Protein AF-A0A258LR06-F1 (afdb_monomer_lite)

Secondary structure (DSSP, 8-state):
--HHHHHHHHHHHHTT-HHHHHHHHHIIIIIHHHHHHHHHHHTT----SPPPHHHHHHHHHHHHHHHHHHIIIIIS-PPPS-TT-TTHHHHHHHHHHHHHHHHHHHHHH-S--

Structure (mmCIF, N/CA/C/O backbone):
data_AF-A0A258LR06-F1
#
_entry.id   AF-A0A258LR06-F1
#
loop_
_atom_site.group_PDB
_atom_site.id
_atom_site.type_symbol
_atom_site.label_atom_id
_atom_site.label_alt_id
_atom_site.label_comp_id
_atom_site.label_asym_id
_atom_site.label_entity_id
_atom_site.label_seq_id
_atom_site.pdbx_PDB_ins_code
_atom_site.Cartn_x
_atom_site.Cartn_y
_atom_site.Cartn_z
_atom_site.occupancy
_atom_site.B_iso_or_equiv
_atom_site.auth_seq_id
_atom_site.auth_comp_id
_atom_site.auth_asym_id
_atom_site.auth_atom_id
_atom_site.pdbx_PDB_model_num
ATOM 1 N N . LEU A 1 1 ? 7.842 -7.830 -5.110 1.00 80.81 1 LEU A N 1
ATOM 2 C CA . LEU A 1 1 ? 7.064 -7.514 -6.335 1.00 80.81 1 LEU A CA 1
ATOM 3 C C . LEU A 1 1 ? 7.890 -7.937 -7.541 1.00 80.81 1 LEU A C 1
ATOM 5 O O . LEU A 1 1 ? 9.049 -7.546 -7.600 1.00 80.81 1 LEU A O 1
ATOM 9 N N . THR A 1 2 ? 7.347 -8.732 -8.464 1.00 91.12 2 THR A N 1
ATOM 10 C CA . THR A 1 2 ? 8.075 -9.131 -9.684 1.00 91.12 2 THR A CA 1
ATOM 11 C C . THR A 1 2 ? 7.806 -8.158 -10.831 1.00 91.12 2 THR A C 1
ATOM 13 O O . THR A 1 2 ? 6.786 -7.465 -10.830 1.00 91.12 2 THR A O 1
ATOM 16 N N . TYR A 1 3 ? 8.727 -8.107 -11.796 1.00 92.69 3 TYR A N 1
ATOM 17 C CA . TYR A 1 3 ? 8.603 -7.295 -13.010 1.00 92.69 3 TYR A CA 1
ATOM 18 C C . TYR A 1 3 ? 7.284 -7.577 -13.750 1.00 92.69 3 TYR A C 1
ATOM 20 O O . TYR A 1 3 ? 6.510 -6.650 -14.000 1.00 92.69 3 TYR A O 1
ATOM 28 N N . ASP A 1 4 ? 6.993 -8.856 -14.010 1.00 96.44 4 ASP A N 1
ATOM 29 C CA . ASP A 1 4 ? 5.799 -9.271 -14.755 1.00 96.44 4 ASP A CA 1
ATOM 30 C C . ASP A 1 4 ? 4.514 -8.940 -14.006 1.00 96.44 4 ASP A C 1
ATOM 32 O O . ASP A 1 4 ? 3.584 -8.392 -14.590 1.00 96.44 4 ASP A O 1
ATOM 36 N N . PHE A 1 5 ? 4.464 -9.205 -12.697 1.00 95.56 5 PHE A N 1
ATOM 37 C CA . PHE A 1 5 ? 3.258 -8.961 -11.909 1.00 95.56 5 PHE A CA 1
ATOM 38 C C . PHE A 1 5 ? 2.844 -7.487 -11.942 1.00 95.56 5 PHE A C 1
ATOM 40 O O . PHE A 1 5 ? 1.677 -7.182 -12.176 1.00 95.56 5 PHE A O 1
ATOM 47 N N . VAL A 1 6 ? 3.797 -6.569 -11.736 1.00 95.56 6 VAL A N 1
ATOM 48 C CA . VAL A 1 6 ? 3.506 -5.127 -11.747 1.00 95.56 6 VAL A CA 1
ATOM 49 C C . VAL A 1 6 ? 3.008 -4.695 -13.126 1.00 95.56 6 VAL A C 1
ATOM 51 O O . VAL A 1 6 ? 2.027 -3.959 -13.212 1.00 95.56 6 VAL A O 1
ATOM 54 N N . ARG A 1 7 ? 3.624 -5.186 -14.208 1.00 96.38 7 ARG A N 1
ATOM 55 C CA . ARG A 1 7 ? 3.192 -4.869 -15.577 1.00 96.38 7 ARG A CA 1
ATOM 56 C C . ARG A 1 7 ? 1.816 -5.420 -15.914 1.00 96.38 7 ARG A C 1
ATOM 58 O O . ARG A 1 7 ? 1.004 -4.676 -16.450 1.00 96.38 7 ARG A O 1
ATOM 65 N N . ILE A 1 8 ? 1.549 -6.681 -15.587 1.00 96.88 8 ILE A N 1
ATOM 66 C CA . ILE A 1 8 ? 0.253 -7.320 -15.837 1.00 96.88 8 ILE A CA 1
ATOM 67 C C . ILE A 1 8 ? -0.851 -6.569 -15.092 1.00 96.88 8 ILE A C 1
ATOM 69 O O . ILE A 1 8 ? -1.881 -6.250 -15.684 1.00 96.88 8 ILE A O 1
ATOM 73 N N . LEU A 1 9 ? -0.627 -6.247 -13.814 1.00 96.69 9 LEU A N 1
ATOM 74 C CA . LEU A 1 9 ? -1.621 -5.554 -12.998 1.00 96.69 9 LEU A CA 1
ATOM 75 C C . LEU A 1 9 ? -1.944 -4.159 -13.554 1.00 96.69 9 LEU A C 1
ATOM 77 O O . LEU A 1 9 ? -3.113 -3.792 -13.629 1.00 96.69 9 LEU A O 1
ATOM 81 N N . ILE A 1 10 ? -0.926 -3.403 -13.980 1.00 96.62 10 ILE A N 1
ATOM 82 C CA . ILE A 1 10 ? -1.110 -2.067 -14.565 1.00 96.62 10 ILE A CA 1
ATOM 83 C C . ILE A 1 10 ? -1.747 -2.136 -15.949 1.00 96.62 10 ILE A C 1
ATOM 85 O O . ILE A 1 10 ? -2.690 -1.399 -16.210 1.00 96.62 10 ILE A O 1
ATOM 89 N N . PHE A 1 11 ? -1.272 -3.022 -16.826 1.00 97.00 11 PHE A N 1
ATOM 90 C CA . PHE A 1 11 ? -1.841 -3.170 -18.162 1.00 97.00 11 PHE A CA 1
ATOM 91 C C . PHE A 1 11 ? -3.317 -3.567 -18.094 1.00 97.00 11 PHE A C 1
ATOM 93 O O . PHE A 1 11 ? -4.138 -2.967 -18.782 1.00 97.00 11 PHE A O 1
ATOM 100 N N . SER A 1 12 ? -3.669 -4.512 -17.214 1.00 97.12 12 SER A N 1
ATOM 101 C CA . SER A 1 12 ? -5.068 -4.873 -16.982 1.00 97.12 12 SER A CA 1
ATOM 102 C C . SER A 1 12 ? -5.874 -3.688 -16.456 1.00 97.12 12 SER A C 1
ATOM 104 O O . SER A 1 12 ? -6.929 -3.404 -17.010 1.00 97.12 12 SER A O 1
ATOM 106 N N . GLY A 1 13 ? -5.357 -2.942 -15.474 1.00 95.88 13 GLY A N 1
ATOM 107 C CA . GLY A 1 13 ? -6.034 -1.760 -14.929 1.00 95.88 13 GLY A CA 1
ATOM 108 C C . GLY A 1 13 ? -6.178 -0.582 -15.902 1.00 95.88 13 GLY A C 1
ATOM 109 O O . GLY A 1 13 ? -6.969 0.312 -15.637 1.00 95.88 13 GLY A O 1
ATOM 110 N N . LEU A 1 14 ? -5.430 -0.566 -17.010 1.00 96.31 14 LEU A N 1
ATOM 111 C CA . LEU A 1 14 ? -5.589 0.397 -18.108 1.00 96.31 14 LEU A CA 1
ATOM 112 C C . LEU A 1 14 ? -6.439 -0.147 -19.271 1.00 96.31 14 LEU A C 1
ATOM 114 O O . LEU A 1 14 ? -6.744 0.607 -20.191 1.00 96.31 14 LEU A O 1
ATOM 118 N N . SER A 1 15 ? -6.768 -1.443 -19.254 1.00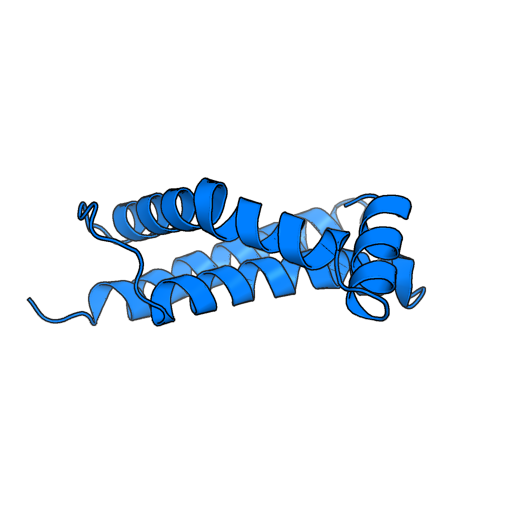 96.06 15 SER A N 1
ATOM 119 C CA . SER A 1 15 ? -7.467 -2.145 -20.336 1.00 96.06 15 SER A CA 1
ATOM 120 C C . SER A 1 15 ? -8.884 -2.549 -19.907 1.00 96.06 15 SER A C 1
ATOM 122 O O . SER A 1 15 ? -9.759 -1.698 -19.814 1.00 96.06 15 SER A O 1
ATOM 124 N N . ASP A 1 16 ? -9.130 -3.839 -19.653 1.00 93.56 16 ASP A N 1
ATOM 125 C CA . ASP A 1 16 ? -10.451 -4.394 -19.318 1.00 93.56 16 ASP A CA 1
ATOM 126 C C . ASP A 1 16 ? -10.686 -4.585 -17.812 1.00 93.56 16 ASP A C 1
ATOM 128 O O . ASP A 1 16 ? -11.749 -5.040 -17.398 1.00 93.56 16 ASP A O 1
ATOM 132 N N . HIS A 1 17 ? -9.672 -4.281 -17.002 1.00 95.38 17 HIS A N 1
ATOM 133 C CA . HIS A 1 17 ? -9.642 -4.385 -15.546 1.00 95.38 17 HIS A CA 1
ATOM 134 C C . HIS A 1 17 ? -9.833 -5.806 -14.983 1.00 95.38 17 HIS A C 1
ATOM 136 O O . HIS A 1 17 ? -9.849 -5.985 -13.765 1.00 95.38 17 HIS A O 1
ATOM 142 N N . SER A 1 18 ? -9.906 -6.840 -15.825 1.00 94.81 18 SER A N 1
ATOM 143 C CA . SER A 1 18 ? -10.274 -8.205 -15.423 1.00 94.81 18 SER A CA 1
ATOM 144 C C . SER A 1 18 ? -9.370 -8.788 -14.327 1.00 94.81 18 SER A C 1
ATOM 146 O O . SER A 1 18 ? -9.841 -9.403 -13.366 1.00 94.81 18 SER A O 1
ATOM 148 N N . ILE A 1 19 ? -8.057 -8.575 -14.439 1.00 95.12 19 ILE A N 1
ATOM 149 C CA . ILE A 1 19 ? -7.067 -9.046 -13.467 1.00 95.12 19 ILE A CA 1
ATOM 150 C C . ILE A 1 19 ? -7.000 -8.095 -12.273 1.00 95.12 19 ILE A C 1
ATOM 152 O O . ILE A 1 19 ? -6.932 -8.565 -11.134 1.00 95.12 19 ILE A O 1
ATOM 156 N N . SER A 1 20 ? -7.014 -6.778 -12.503 1.00 95.31 20 SER A N 1
ATOM 157 C CA . SER A 1 20 ? -6.929 -5.793 -11.419 1.00 95.31 20 SER A CA 1
ATOM 158 C C . SER A 1 20 ? -8.123 -5.864 -10.473 1.00 95.31 20 SER A C 1
ATOM 160 O O . SER A 1 20 ? -7.925 -5.863 -9.257 1.00 95.31 20 SER A O 1
ATOM 162 N N . ASP A 1 21 ? -9.338 -6.010 -10.997 1.00 96.75 21 ASP A N 1
ATOM 163 C CA . ASP A 1 21 ? -10.557 -6.084 -10.192 1.00 96.75 21 ASP A CA 1
ATOM 164 C C . ASP A 1 21 ? -10.556 -7.341 -9.331 1.00 96.75 21 ASP A C 1
ATOM 166 O O . ASP A 1 21 ? -10.683 -7.251 -8.109 1.00 96.75 21 ASP A O 1
ATOM 170 N N . ARG A 1 22 ? -10.273 -8.501 -9.936 1.00 96.19 22 ARG A N 1
ATOM 171 C CA . ARG A 1 22 ? -10.163 -9.772 -9.209 1.00 96.19 22 ARG A CA 1
ATOM 172 C C . ARG A 1 22 ? -9.058 -9.739 -8.151 1.00 96.19 22 ARG A C 1
ATOM 174 O O . ARG A 1 22 ? -9.205 -10.319 -7.073 1.00 96.19 22 ARG A O 1
ATOM 181 N N . PHE A 1 23 ? -7.935 -9.080 -8.440 1.00 94.88 23 PHE A N 1
ATOM 182 C CA . PHE A 1 23 ? -6.850 -8.912 -7.476 1.00 94.88 23 PHE A CA 1
ATOM 183 C C . PHE A 1 23 ? -7.296 -8.075 -6.270 1.00 94.88 23 PHE A C 1
ATOM 185 O O . PHE A 1 23 ? -7.121 -8.506 -5.127 1.00 94.88 23 PHE A O 1
ATOM 192 N N . PHE A 1 24 ? -7.902 -6.908 -6.501 1.00 94.88 24 PHE A N 1
ATOM 193 C CA . PHE A 1 24 ? -8.345 -6.035 -5.413 1.00 94.88 24 PHE A CA 1
ATOM 194 C C . PHE A 1 24 ? -9.548 -6.591 -4.649 1.00 94.88 24 PHE A C 1
ATOM 196 O O . PHE A 1 24 ? -9.628 -6.389 -3.438 1.00 94.88 24 PHE A O 1
ATOM 203 N N . GLU A 1 25 ? -10.444 -7.326 -5.302 1.00 95.12 25 GLU A N 1
ATOM 204 C CA . GLU A 1 25 ? -11.510 -8.083 -4.642 1.00 95.12 25 GLU A CA 1
ATOM 205 C C . GLU A 1 25 ? -10.922 -9.113 -3.668 1.00 95.12 25 GLU A C 1
ATOM 207 O O . GLU A 1 25 ? -11.233 -9.098 -2.476 1.00 95.12 25 GLU A O 1
ATOM 212 N N . LEU A 1 26 ? -9.946 -9.914 -4.115 1.00 94.56 26 LEU A N 1
ATOM 213 C CA . LEU A 1 26 ? -9.266 -10.879 -3.251 1.00 94.56 26 LEU A CA 1
ATOM 214 C C . LEU A 1 26 ? -8.573 -10.207 -2.057 1.00 94.56 26 LEU A C 1
ATOM 216 O O . LEU A 1 26 ? -8.617 -10.735 -0.939 1.00 94.56 26 LEU A O 1
ATOM 220 N N . LEU A 1 27 ? -7.939 -9.049 -2.265 1.00 93.75 27 LEU A N 1
ATOM 221 C CA . LEU A 1 27 ? -7.347 -8.279 -1.171 1.00 93.75 27 LEU A CA 1
ATOM 222 C C . LEU A 1 27 ? -8.408 -7.835 -0.160 1.00 93.75 27 LEU A C 1
ATOM 224 O O . LEU A 1 27 ? -8.218 -8.054 1.041 1.00 93.75 27 LEU A O 1
ATOM 228 N N . ARG A 1 28 ? -9.511 -7.242 -0.633 1.00 91.75 28 ARG A N 1
ATOM 229 C CA . ARG A 1 28 ? -10.617 -6.752 0.206 1.00 91.75 28 ARG A CA 1
ATOM 230 C C . ARG A 1 28 ? -11.276 -7.869 1.005 1.00 91.75 28 ARG A C 1
ATOM 232 O O . ARG A 1 28 ? -11.589 -7.651 2.172 1.00 91.75 28 ARG A O 1
ATOM 239 N N . ASP A 1 29 ? -11.392 -9.060 0.435 1.00 92.19 29 ASP A N 1
ATOM 240 C CA . ASP A 1 29 ? -12.080 -10.173 1.088 1.00 92.19 29 ASP A CA 1
ATOM 241 C C . ASP A 1 29 ? -11.180 -10.958 2.039 1.00 92.19 29 ASP A C 1
ATOM 243 O O . ASP A 1 29 ? -11.610 -11.407 3.106 1.00 92.19 29 ASP A O 1
ATOM 247 N N . ARG A 1 30 ? -9.910 -11.153 1.664 1.00 93.06 30 ARG A N 1
ATOM 248 C CA . ARG A 1 30 ? -9.033 -12.099 2.366 1.00 93.06 30 ARG A CA 1
ATOM 249 C C . ARG A 1 30 ? -7.961 -11.428 3.201 1.00 93.06 30 ARG A C 1
ATOM 251 O O . ARG A 1 30 ? -7.706 -11.894 4.314 1.00 93.06 30 ARG A O 1
ATOM 258 N N . LEU A 1 31 ? -7.319 -10.379 2.688 1.00 94.12 31 LEU A N 1
ATOM 259 C CA . LEU A 1 31 ? -6.114 -9.820 3.302 1.00 94.12 31 LEU A CA 1
ATOM 260 C C . LEU A 1 31 ? -6.411 -8.598 4.174 1.00 94.12 31 LEU A C 1
ATOM 262 O O . LEU A 1 31 ? -6.080 -8.606 5.362 1.00 94.12 31 LEU A O 1
ATOM 266 N N . LEU A 1 32 ? -7.056 -7.571 3.614 1.00 95.38 32 LEU A N 1
ATOM 267 C CA . LEU A 1 32 ? -7.257 -6.285 4.290 1.00 95.38 32 LEU A CA 1
ATOM 268 C C . LEU A 1 32 ? -8.002 -6.425 5.630 1.00 95.38 32 LEU A C 1
ATOM 270 O O . LEU A 1 32 ? -7.522 -5.870 6.620 1.00 95.38 32 LEU A O 1
ATOM 274 N N . PRO A 1 33 ? -9.087 -7.219 5.757 1.00 94.62 33 PRO A N 1
ATOM 275 C CA . PRO A 1 33 ? -9.788 -7.359 7.034 1.00 94.62 33 PRO A CA 1
ATOM 276 C C . PRO A 1 33 ? -8.930 -8.015 8.120 1.00 94.62 33 PRO A C 1
ATOM 278 O O . PRO A 1 33 ? -9.085 -7.717 9.306 1.00 94.62 33 PRO A O 1
ATOM 281 N N . ARG A 1 34 ? -8.011 -8.909 7.732 1.00 95.56 34 ARG A N 1
ATOM 282 C CA . ARG A 1 34 ? -7.093 -9.572 8.667 1.00 95.56 34 ARG A CA 1
ATOM 283 C C . ARG A 1 34 ? -6.023 -8.603 9.150 1.00 95.56 34 ARG A C 1
ATOM 285 O O . ARG A 1 34 ? -5.804 -8.523 10.352 1.00 95.56 34 ARG A O 1
ATOM 292 N N . LEU A 1 35 ? -5.426 -7.835 8.241 1.00 96.62 35 LEU A N 1
ATOM 293 C CA . LEU A 1 35 ? -4.430 -6.821 8.589 1.00 96.62 35 LEU A CA 1
ATOM 294 C C . LEU A 1 35 ? -5.028 -5.719 9.469 1.00 96.62 35 LEU A C 1
ATOM 296 O O . LEU A 1 35 ? -4.443 -5.376 10.487 1.00 96.62 35 LEU A O 1
ATOM 300 N N . ILE A 1 36 ? -6.236 -5.239 9.159 1.00 96.62 36 ILE A N 1
ATOM 301 C CA . ILE A 1 36 ? -6.924 -4.226 9.977 1.00 96.62 36 ILE A CA 1
ATOM 302 C C . ILE A 1 36 ? -7.188 -4.733 11.395 1.00 96.62 36 ILE A C 1
ATOM 304 O O . ILE A 1 36 ? -7.074 -3.972 12.355 1.00 96.62 36 ILE A O 1
ATOM 308 N N . ARG A 1 37 ? -7.504 -6.020 11.560 1.00 95.38 37 ARG A N 1
ATOM 309 C CA . ARG A 1 37 ? -7.646 -6.624 12.889 1.00 95.38 37 ARG A CA 1
ATOM 310 C C . ARG A 1 37 ? -6.325 -6.622 13.663 1.00 95.38 37 ARG A C 1
ATOM 312 O O . ARG A 1 37 ? -6.342 -6.314 14.852 1.00 95.38 37 ARG A O 1
ATOM 319 N N . GLU A 1 38 ? -5.202 -6.916 13.014 1.00 96.06 38 GLU A N 1
ATOM 320 C CA . GLU A 1 38 ? -3.889 -6.831 13.667 1.00 96.06 38 GLU A CA 1
ATOM 321 C C . GLU A 1 38 ? -3.510 -5.380 13.992 1.00 96.06 38 GLU A C 1
ATOM 323 O O . GLU A 1 38 ? -3.022 -5.113 15.089 1.00 96.06 38 GLU A O 1
ATOM 328 N N . THR A 1 39 ? -3.836 -4.418 13.123 1.00 96.50 39 THR A N 1
ATOM 329 C CA . THR A 1 39 ? -3.667 -2.985 13.413 1.00 96.50 39 THR A CA 1
ATOM 330 C C . THR A 1 39 ? -4.495 -2.560 14.626 1.00 96.50 39 THR A C 1
ATOM 332 O O . THR A 1 39 ? -3.982 -1.908 15.531 1.00 96.50 39 THR A O 1
ATOM 335 N N . ARG A 1 40 ? -5.761 -2.988 14.716 1.00 95.81 40 ARG A N 1
ATOM 336 C CA . ARG A 1 40 ? -6.608 -2.750 15.898 1.00 95.81 40 ARG A CA 1
ATOM 337 C C . ARG A 1 40 ? -5.974 -3.325 17.158 1.00 95.81 40 ARG A C 1
ATOM 339 O O . ARG A 1 40 ? -5.889 -2.611 18.155 1.00 95.81 40 ARG A O 1
ATOM 346 N N . LYS A 1 41 ? -5.490 -4.570 17.101 1.00 94.62 41 LYS A N 1
ATOM 347 C CA . LYS A 1 41 ? -4.814 -5.233 18.223 1.00 94.62 41 LYS A CA 1
ATOM 348 C C . LYS A 1 41 ? -3.566 -4.463 18.654 1.00 94.62 41 LYS A C 1
ATOM 350 O O . LYS A 1 41 ? -3.389 -4.233 19.847 1.00 94.62 41 LYS A O 1
ATOM 355 N N . HIS A 1 42 ? -2.753 -4.006 17.701 1.00 94.44 42 HIS A N 1
ATOM 356 C CA . HIS A 1 42 ? -1.603 -3.134 17.959 1.00 94.44 42 HIS A CA 1
ATOM 357 C C . HIS A 1 42 ? -2.010 -1.824 18.659 1.00 94.44 42 HIS A C 1
ATOM 359 O O . HIS A 1 42 ? -1.300 -1.338 19.535 1.00 94.44 42 HIS A O 1
ATOM 365 N N . CYS A 1 43 ? -3.181 -1.276 18.325 1.00 94.31 43 CYS A N 1
ATOM 366 C CA . CYS A 1 43 ? -3.758 -0.092 18.965 1.00 94.31 43 CYS A CA 1
ATOM 367 C C . CYS A 1 43 ? -4.575 -0.393 20.241 1.00 94.31 43 CYS A C 1
ATOM 369 O O . CYS A 1 43 ? -5.307 0.478 20.705 1.00 94.31 43 CYS A O 1
ATOM 371 N N . GLY A 1 44 ? -4.497 -1.605 20.804 1.00 93.25 44 GLY A N 1
ATOM 372 C CA . GLY A 1 44 ? -5.204 -1.976 22.038 1.00 93.25 44 GLY A CA 1
ATOM 373 C C . GLY A 1 44 ? -6.707 -2.238 21.873 1.00 93.25 44 GLY A C 1
ATOM 374 O O . GLY A 1 44 ? -7.438 -2.276 22.860 1.00 93.25 44 GLY A O 1
ATOM 375 N N . ARG A 1 45 ? -7.197 -2.429 20.642 1.00 90.56 45 ARG A N 1
ATOM 376 C CA . ARG A 1 45 ? -8.602 -2.741 20.336 1.00 90.56 45 ARG A CA 1
ATOM 377 C C . ARG A 1 45 ? -8.752 -4.198 19.911 1.00 90.56 45 ARG A C 1
ATOM 379 O O . ARG A 1 45 ? -8.024 -4.686 19.055 1.00 90.56 45 ARG A O 1
ATOM 386 N N . THR A 1 46 ? -9.755 -4.885 20.449 1.00 87.00 46 THR A N 1
ATOM 387 C CA . THR A 1 46 ? -10.000 -6.319 20.189 1.00 87.00 46 THR A CA 1
ATOM 388 C C . THR A 1 46 ? -11.232 -6.590 19.319 1.00 87.00 46 THR A C 1
ATOM 390 O O . THR A 1 46 ? -11.584 -7.747 19.084 1.00 87.00 46 THR A O 1
ATOM 393 N N . THR A 1 47 ? -11.888 -5.541 18.808 1.00 88.69 47 THR A N 1
ATOM 394 C CA . THR A 1 47 ? -13.112 -5.684 18.007 1.00 88.69 47 THR A CA 1
ATOM 395 C C . THR A 1 47 ? -12.888 -6.464 16.708 1.00 88.69 47 THR A C 1
ATOM 397 O O . THR A 1 47 ? -11.939 -6.225 15.954 1.00 88.69 47 THR A O 1
ATOM 400 N N . ARG A 1 48 ? -13.832 -7.367 16.422 1.00 87.25 48 ARG A N 1
ATOM 401 C CA . ARG A 1 48 ? -13.917 -8.152 15.183 1.00 87.25 48 ARG A CA 1
ATOM 402 C C . ARG A 1 48 ? -14.970 -7.615 14.209 1.00 87.25 48 ARG A C 1
ATOM 404 O O . ARG A 1 48 ? -15.312 -8.306 13.254 1.00 87.25 48 ARG A O 1
ATOM 411 N N . SER A 1 49 ? -15.493 -6.409 14.443 1.00 91.56 49 SER A N 1
ATOM 412 C CA . SER A 1 49 ? -16.435 -5.768 13.522 1.00 91.56 49 SER A CA 1
ATOM 413 C C . SER A 1 49 ? -15.828 -5.601 12.128 1.00 91.56 49 SER A C 1
ATOM 415 O O . SER A 1 49 ? -14.601 -5.571 11.970 1.00 91.56 49 SER A O 1
ATOM 417 N N . LYS A 1 50 ? -16.680 -5.453 11.108 1.00 91.94 50 LYS A N 1
ATOM 418 C CA . LYS A 1 50 ? -16.216 -5.145 9.750 1.00 91.94 50 LYS A CA 1
ATOM 419 C C . LYS A 1 50 ? -15.313 -3.894 9.767 1.00 91.94 50 LYS A C 1
ATOM 421 O O . LYS A 1 50 ? -15.568 -2.974 10.554 1.00 91.94 50 LYS A O 1
ATOM 426 N N . PRO A 1 51 ? -14.234 -3.862 8.968 1.00 93.94 51 PRO A N 1
ATOM 427 C CA . PRO A 1 51 ? -13.461 -2.648 8.758 1.00 93.94 51 PRO A CA 1
ATOM 428 C C . PRO A 1 51 ? -14.339 -1.494 8.281 1.00 93.94 51 PRO A C 1
ATOM 430 O O . PRO A 1 51 ? -15.193 -1.678 7.418 1.00 93.94 51 PRO A O 1
ATOM 433 N N . SER A 1 52 ? -14.119 -0.308 8.833 1.00 93.69 52 SER A N 1
ATOM 434 C CA . SER A 1 52 ? -14.667 0.923 8.270 1.00 93.69 52 SER A CA 1
ATOM 435 C C . SER A 1 52 ? -13.913 1.310 6.997 1.00 93.69 52 SER A C 1
ATOM 437 O O . SER A 1 52 ? -12.746 0.948 6.825 1.00 93.69 52 SER A O 1
ATOM 439 N N . GLN A 1 53 ? -14.543 2.120 6.139 1.00 93.06 53 GLN A N 1
ATOM 440 C CA . GLN A 1 53 ? -13.877 2.646 4.942 1.00 93.06 53 GLN A CA 1
ATOM 441 C C . GLN A 1 53 ? -12.591 3.398 5.296 1.00 93.06 53 GLN A C 1
ATOM 443 O O . GLN A 1 53 ? -11.579 3.246 4.628 1.00 93.06 53 GLN A O 1
ATOM 448 N N . ARG A 1 54 ? -12.593 4.155 6.399 1.00 94.56 54 ARG A N 1
ATOM 449 C CA . ARG A 1 54 ? -11.415 4.903 6.850 1.00 94.56 54 ARG A CA 1
ATOM 450 C C . ARG A 1 54 ? -10.250 3.987 7.235 1.00 94.56 54 ARG A C 1
ATOM 452 O O . ARG A 1 54 ? -9.108 4.305 6.927 1.00 94.56 54 ARG A O 1
ATOM 459 N N . GLU A 1 55 ? -10.520 2.862 7.896 1.00 95.38 55 GLU A N 1
ATOM 460 C CA . GLU A 1 55 ? -9.481 1.875 8.230 1.00 95.38 55 GLU A CA 1
ATOM 461 C C . GLU A 1 55 ? -8.956 1.161 6.975 1.00 95.38 55 GLU A C 1
ATOM 463 O O . GLU A 1 55 ? -7.756 0.895 6.886 1.00 95.38 55 GLU A O 1
ATOM 468 N N . LEU A 1 56 ? -9.839 0.882 6.007 1.00 95.25 56 LEU A N 1
ATOM 469 C CA . LEU A 1 56 ? -9.474 0.308 4.709 1.00 95.25 56 LEU A CA 1
ATOM 470 C C . LEU A 1 56 ? -8.570 1.252 3.920 1.00 95.25 56 LEU A C 1
ATOM 472 O O . LEU A 1 56 ? -7.466 0.854 3.564 1.00 95.25 56 LEU A O 1
ATOM 476 N N . GLU A 1 57 ? -8.986 2.502 3.713 1.00 95.44 57 GLU A N 1
ATOM 477 C CA . GLU A 1 57 ? -8.200 3.491 2.966 1.00 95.44 57 GLU A CA 1
ATOM 478 C C . GLU A 1 57 ? -6.857 3.786 3.636 1.00 95.44 57 GLU A C 1
ATOM 480 O O . GLU A 1 57 ? -5.832 3.923 2.971 1.00 95.44 57 GLU A O 1
ATOM 485 N N . PHE A 1 58 ? -6.821 3.798 4.970 1.00 96.44 58 PHE A N 1
ATOM 486 C CA . PHE A 1 58 ? -5.572 3.965 5.703 1.00 96.44 58 PHE A CA 1
ATOM 487 C C . PHE A 1 58 ? -4.579 2.821 5.436 1.00 96.44 58 PHE A C 1
ATOM 489 O O . PHE A 1 58 ? -3.394 3.064 5.204 1.00 96.44 58 PHE A O 1
ATOM 496 N N . LEU A 1 59 ? -5.049 1.568 5.408 1.00 97.06 59 LEU A N 1
ATOM 497 C CA . LEU A 1 59 ? -4.217 0.425 5.020 1.00 97.06 59 LEU A CA 1
ATOM 498 C C . LEU A 1 59 ? -3.871 0.438 3.521 1.00 97.06 59 LEU A C 1
ATOM 500 O O . LEU A 1 59 ? -2.752 0.080 3.148 1.00 97.06 59 LEU A O 1
ATOM 504 N N . MET A 1 60 ? -4.786 0.891 2.663 1.00 96.06 60 MET A N 1
ATOM 505 C CA . MET A 1 60 ? -4.522 1.057 1.232 1.00 96.06 60 MET A CA 1
ATOM 506 C C . MET A 1 60 ? -3.435 2.100 0.960 1.00 96.06 60 MET A C 1
ATOM 508 O O . MET A 1 60 ? -2.651 1.915 0.031 1.00 96.06 60 MET A O 1
ATOM 512 N N . GLY A 1 61 ? -3.301 3.127 1.804 1.00 96.44 61 GLY A N 1
ATOM 513 C CA . GLY A 1 61 ? -2.174 4.062 1.762 1.00 96.44 61 GLY A CA 1
ATOM 514 C C . GLY A 1 61 ? -0.818 3.373 1.964 1.00 96.44 61 GLY A C 1
ATOM 515 O O . GLY A 1 61 ? 0.123 3.626 1.207 1.00 96.44 61 GLY A O 1
ATOM 516 N N . LEU A 1 62 ? -0.720 2.438 2.920 1.00 97.25 62 LEU A N 1
ATOM 517 C CA . LEU A 1 62 ? 0.481 1.609 3.100 1.00 97.25 62 LEU A CA 1
ATOM 518 C C . LEU A 1 62 ? 0.731 0.720 1.873 1.00 97.25 62 LEU A C 1
ATOM 520 O O . LEU A 1 62 ? 1.851 0.693 1.358 1.00 97.25 62 LEU A O 1
ATOM 524 N N . HIS A 1 63 ? -0.307 0.029 1.386 1.00 95.88 63 HIS A N 1
ATOM 525 C CA . HIS A 1 63 ? -0.225 -0.801 0.180 1.00 95.88 63 HIS A CA 1
ATOM 526 C C . HIS A 1 63 ? 0.298 0.003 -1.016 1.00 95.88 63 HIS A C 1
ATOM 528 O O . HIS A 1 63 ? 1.263 -0.412 -1.653 1.00 95.88 63 HIS A O 1
ATOM 534 N N . GLY A 1 64 ? -0.287 1.173 -1.289 1.00 95.38 64 GLY A N 1
ATOM 535 C CA . GLY A 1 64 ? 0.126 2.058 -2.374 1.00 95.38 64 GLY A CA 1
ATOM 536 C C . GLY A 1 64 ? 1.569 2.531 -2.218 1.00 95.38 64 GLY A C 1
ATOM 537 O O . GLY A 1 64 ? 2.334 2.477 -3.177 1.00 95.38 64 GLY A O 1
ATOM 538 N N . GLY A 1 65 ? 1.981 2.909 -1.005 1.00 94.62 65 GLY A N 1
ATOM 539 C CA . GLY A 1 65 ? 3.355 3.324 -0.724 1.00 94.62 65 GLY A CA 1
ATOM 540 C C . GLY A 1 65 ? 4.399 2.240 -1.015 1.00 94.62 65 GLY A C 1
ATOM 541 O O . GLY A 1 65 ? 5.447 2.542 -1.585 1.00 94.62 65 GLY A O 1
ATOM 542 N N . ILE A 1 66 ? 4.112 0.984 -0.657 1.00 94.56 66 ILE A N 1
ATOM 543 C CA . ILE A 1 66 ? 4.985 -0.163 -0.958 1.00 94.56 66 ILE A CA 1
ATOM 544 C C . ILE A 1 66 ? 4.918 -0.509 -2.451 1.00 94.56 66 ILE A C 1
ATOM 546 O O . ILE A 1 66 ? 5.951 -0.664 -3.098 1.00 94.56 66 ILE A O 1
ATOM 550 N N . PHE A 1 67 ? 3.718 -0.586 -3.030 1.00 94.75 67 PHE A N 1
ATOM 551 C CA . PHE A 1 67 ? 3.528 -0.918 -4.443 1.00 94.75 67 PHE A CA 1
ATOM 552 C C . PHE A 1 67 ? 4.195 0.101 -5.380 1.00 94.75 67 PHE A C 1
ATOM 554 O O . PHE A 1 67 ? 4.762 -0.273 -6.409 1.00 94.75 67 PHE A O 1
ATOM 561 N N . TYR A 1 68 ? 4.228 1.377 -4.986 1.00 93.81 68 TYR A N 1
ATOM 562 C CA . TYR A 1 68 ? 4.889 2.443 -5.737 1.00 93.81 68 TYR A CA 1
ATOM 563 C C . TYR A 1 68 ? 6.398 2.217 -5.917 1.00 93.81 68 TYR A C 1
ATOM 565 O O . TYR A 1 68 ? 6.983 2.674 -6.897 1.00 93.81 68 TYR A O 1
ATOM 573 N N . ILE A 1 69 ? 7.040 1.461 -5.021 1.00 92.00 69 ILE A N 1
ATOM 574 C CA . ILE A 1 69 ? 8.438 1.047 -5.190 1.00 92.00 69 ILE A CA 1
ATOM 575 C C . ILE A 1 69 ? 8.586 0.193 -6.458 1.00 92.00 69 ILE A C 1
ATOM 577 O O . ILE A 1 69 ? 9.458 0.457 -7.288 1.00 92.00 69 ILE A O 1
ATOM 581 N N . GLY A 1 70 ? 7.684 -0.777 -6.643 1.00 91.81 70 GLY A N 1
ATOM 582 C CA . GLY A 1 70 ? 7.621 -1.609 -7.843 1.00 91.81 70 GLY A CA 1
ATOM 583 C C . GLY A 1 70 ? 7.268 -0.808 -9.097 1.00 91.81 70 GLY A C 1
ATOM 584 O O . GLY A 1 70 ? 7.865 -1.040 -10.144 1.00 91.81 70 GLY A O 1
ATOM 585 N N . MET A 1 71 ? 6.366 0.174 -8.987 1.00 94.50 71 MET A N 1
ATOM 586 C CA . MET A 1 71 ? 6.045 1.092 -10.090 1.00 94.50 71 MET A CA 1
ATOM 587 C C . MET A 1 71 ? 7.275 1.858 -10.570 1.00 94.50 71 MET A C 1
ATOM 589 O O . MET A 1 71 ? 7.583 1.835 -11.760 1.00 94.50 71 MET A O 1
ATOM 593 N N . ARG A 1 72 ? 8.012 2.492 -9.649 1.00 91.75 72 ARG A N 1
ATOM 594 C CA . ARG A 1 72 ? 9.231 3.235 -9.992 1.00 91.75 72 ARG A CA 1
ATOM 595 C C . ARG A 1 72 ? 10.242 2.344 -10.695 1.00 91.75 72 ARG A C 1
ATOM 597 O O . ARG A 1 72 ? 10.695 2.691 -11.780 1.00 91.75 72 ARG A O 1
ATOM 604 N N . ARG A 1 73 ? 10.528 1.177 -10.115 1.00 90.06 73 ARG A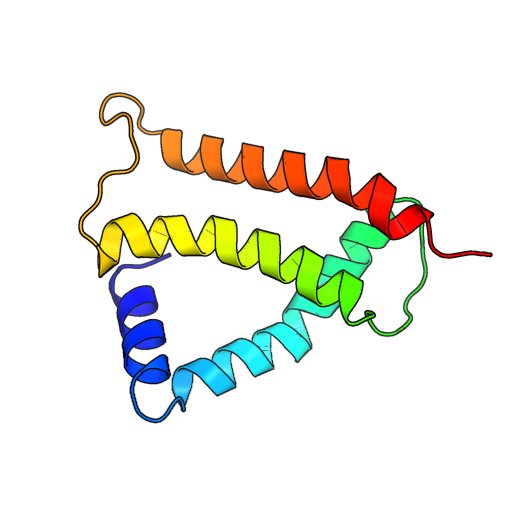 N 1
ATOM 605 C CA . ARG A 1 73 ? 11.543 0.270 -10.648 1.00 90.06 73 ARG A CA 1
ATOM 606 C C . ARG A 1 73 ? 11.145 -0.311 -12.004 1.00 90.06 73 ARG A C 1
ATOM 608 O O . ARG A 1 73 ? 11.949 -0.314 -12.928 1.00 90.06 73 ARG A O 1
ATOM 615 N N . TRP A 1 74 ? 9.919 -0.814 -12.126 1.00 93.06 74 TRP A N 1
ATOM 616 C CA . TRP A 1 74 ? 9.527 -1.618 -13.281 1.00 93.06 74 TRP A CA 1
ATOM 617 C C . TRP A 1 74 ? 8.782 -0.823 -14.342 1.00 93.06 74 TRP A C 1
ATOM 619 O O . TRP A 1 74 ? 9.066 -1.006 -15.520 1.00 93.06 74 TRP A O 1
ATOM 629 N N . ILE A 1 75 ? 7.883 0.085 -13.979 1.00 94.94 75 ILE A N 1
ATOM 630 C CA . ILE A 1 75 ? 7.115 0.851 -14.968 1.00 94.94 75 ILE A CA 1
ATOM 631 C C . ILE A 1 75 ? 7.891 2.081 -15.431 1.00 94.94 75 ILE A C 1
ATOM 633 O O . ILE A 1 75 ? 7.995 2.309 -16.63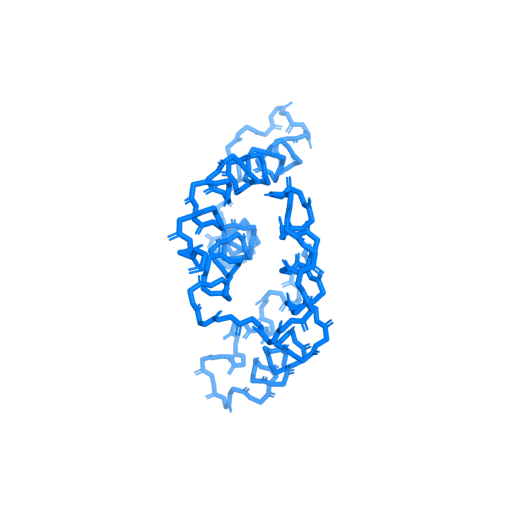2 1.00 94.94 75 ILE A O 1
ATOM 637 N N . TYR A 1 76 ? 8.474 2.837 -14.501 1.00 93.62 76 TYR A N 1
ATOM 638 C CA . TYR A 1 76 ? 9.107 4.121 -14.822 1.00 93.62 76 TYR A CA 1
ATOM 639 C C . TYR A 1 76 ? 10.616 4.040 -15.078 1.00 93.62 76 TYR A C 1
ATOM 641 O O . TYR A 1 76 ? 11.210 5.042 -15.465 1.00 93.62 76 TYR A O 1
ATOM 649 N N . GLY A 1 77 ? 11.250 2.885 -14.850 1.00 88.50 77 GLY A N 1
ATOM 650 C CA . GLY A 1 77 ? 12.701 2.730 -15.010 1.00 88.50 77 GLY A CA 1
ATOM 651 C C . GLY A 1 77 ? 13.519 3.598 -14.045 1.00 88.50 77 GLY A C 1
ATOM 652 O O . GLY A 1 77 ? 14.669 3.923 -14.318 1.00 88.50 77 GLY A O 1
ATOM 653 N N . GLN A 1 78 ? 12.923 4.001 -12.923 1.00 88.31 78 GLN A N 1
ATOM 654 C CA . GLN A 1 78 ? 13.551 4.842 -11.914 1.00 88.31 78 GLN A CA 1
ATOM 655 C C . GLN A 1 78 ? 14.219 3.969 -10.853 1.00 88.31 78 GLN A C 1
ATOM 657 O O . GLN A 1 78 ? 13.567 3.144 -10.203 1.00 88.31 78 GLN A O 1
ATOM 662 N N . ALA A 1 79 ? 15.520 4.178 -10.650 1.00 70.06 79 ALA A N 1
ATOM 663 C CA . ALA A 1 79 ? 16.245 3.556 -9.554 1.00 70.06 79 ALA A CA 1
ATOM 664 C C . ALA A 1 79 ? 15.681 4.020 -8.203 1.00 70.06 79 ALA A C 1
ATOM 666 O O . ALA A 1 79 ? 15.284 5.174 -8.024 1.00 70.06 79 ALA A O 1
ATOM 667 N N . ILE A 1 80 ? 15.660 3.107 -7.233 1.00 71.38 80 ILE A N 1
ATOM 668 C CA . ILE A 1 80 ? 15.530 3.497 -5.831 1.00 71.38 80 ILE A CA 1
ATOM 669 C C . ILE A 1 80 ? 16.881 4.111 -5.450 1.00 71.38 80 ILE A C 1
ATOM 671 O O . ILE A 1 80 ? 17.914 3.512 -5.739 1.00 71.38 80 ILE A O 1
ATOM 675 N N . TYR A 1 81 ? 16.862 5.324 -4.899 1.00 63.84 81 TYR A N 1
ATOM 676 C CA . TYR A 1 81 ? 18.067 6.092 -4.587 1.00 63.84 81 TYR A CA 1
ATOM 677 C C . TYR A 1 81 ? 19.013 5.297 -3.685 1.00 63.84 81 TYR A C 1
ATOM 679 O O . TYR A 1 81 ? 18.559 4.739 -2.700 1.00 63.84 81 TYR A O 1
ATOM 687 N N . ASP A 1 82 ? 20.299 5.312 -4.031 1.00 69.75 82 ASP A N 1
ATOM 688 C CA . ASP A 1 82 ? 21.411 4.561 -3.434 1.00 69.75 82 ASP A CA 1
ATOM 689 C C . ASP A 1 82 ? 21.643 3.148 -4.002 1.00 69.75 82 ASP A C 1
ATOM 691 O O . ASP A 1 82 ? 21.212 2.133 -3.458 1.00 69.75 82 ASP A O 1
ATOM 695 N N . SER A 1 83 ? 22.395 3.098 -5.107 1.00 63.66 83 SER A N 1
ATOM 696 C CA . SER A 1 83 ? 22.939 1.864 -5.687 1.00 63.66 83 SER A CA 1
ATOM 697 C C . SER A 1 83 ? 24.072 1.242 -4.860 1.00 63.66 83 SER A C 1
ATOM 699 O O . SER A 1 83 ? 24.499 0.134 -5.175 1.00 63.66 83 SER A O 1
ATOM 701 N N . GLY A 1 84 ? 24.595 1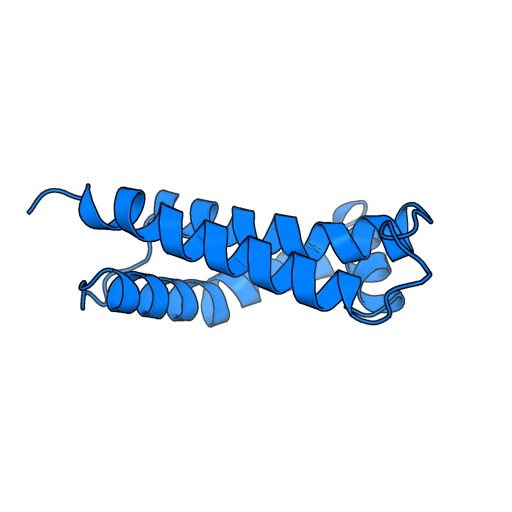.954 -3.856 1.00 75.38 84 GLY A N 1
ATOM 702 C CA . GLY A 1 84 ? 25.648 1.488 -2.955 1.00 75.38 84 GLY A CA 1
ATOM 703 C C . GLY A 1 84 ? 25.120 0.731 -1.737 1.00 75.38 84 GLY A C 1
ATOM 704 O O . GLY A 1 84 ? 25.876 -0.028 -1.131 1.00 75.38 84 GLY A O 1
ATOM 705 N N . ASN A 1 85 ? 23.833 0.876 -1.405 1.00 80.25 85 ASN A N 1
ATOM 706 C CA . ASN A 1 85 ? 23.195 0.145 -0.316 1.00 80.25 85 ASN A CA 1
ATOM 707 C C . ASN A 1 85 ? 22.264 -0.962 -0.862 1.00 80.25 85 ASN A C 1
ATOM 709 O O . ASN A 1 85 ? 21.184 -0.675 -1.388 1.00 80.25 85 ASN A O 1
ATOM 713 N N . PRO A 1 86 ? 22.623 -2.253 -0.712 1.00 77.19 86 PRO A N 1
ATOM 714 C CA . PRO A 1 86 ? 21.771 -3.356 -1.157 1.00 77.19 86 PRO A CA 1
ATOM 715 C C . PRO A 1 86 ? 20.465 -3.479 -0.348 1.00 77.19 86 PRO A C 1
ATOM 717 O O . PRO A 1 86 ? 19.539 -4.157 -0.793 1.00 77.19 86 PRO A O 1
ATOM 720 N N . ASN A 1 87 ? 20.365 -2.826 0.816 1.00 84.50 87 ASN A N 1
ATOM 721 C CA . ASN A 1 87 ? 19.231 -2.930 1.738 1.00 84.50 87 ASN A CA 1
ATOM 722 C C . ASN A 1 87 ? 18.213 -1.789 1.618 1.00 84.50 87 ASN A C 1
ATOM 724 O O . ASN A 1 87 ? 17.168 -1.854 2.267 1.00 84.50 87 ASN A O 1
ATOM 728 N N . THR A 1 88 ? 18.453 -0.787 0.769 1.00 87.00 88 THR A N 1
ATOM 729 C CA . THR A 1 88 ? 17.607 0.413 0.656 1.00 87.00 88 THR A CA 1
ATOM 730 C C . THR A 1 88 ? 16.115 0.098 0.504 1.00 87.00 88 THR A C 1
ATOM 732 O O . THR A 1 88 ? 15.261 0.743 1.108 1.00 87.00 88 THR A O 1
ATOM 735 N N . GLU A 1 89 ? 15.753 -0.903 -0.305 1.00 85.75 89 GLU A N 1
ATOM 736 C CA . GLU A 1 89 ? 14.343 -1.279 -0.485 1.00 85.75 89 GLU A CA 1
ATOM 737 C C . GLU A 1 89 ? 13.708 -1.773 0.821 1.00 85.75 89 GLU A C 1
ATOM 739 O O . GLU A 1 89 ? 12.576 -1.400 1.137 1.00 85.75 89 GLU A O 1
ATOM 744 N N . GLN A 1 90 ? 14.444 -2.579 1.586 1.00 89.38 90 GLN A N 1
ATOM 745 C CA . GLN A 1 90 ? 13.983 -3.125 2.855 1.00 89.38 90 GLN A CA 1
ATOM 746 C C . GLN A 1 90 ? 13.819 -2.019 3.902 1.00 89.38 90 GLN A C 1
ATOM 748 O O . GLN A 1 90 ? 12.801 -1.992 4.593 1.00 89.38 90 GLN A O 1
ATOM 753 N N . GLU A 1 91 ? 14.770 -1.088 3.975 1.00 92.25 91 GLU A N 1
ATOM 754 C CA . GLU A 1 91 ? 14.718 0.082 4.860 1.00 92.25 91 GLU A CA 1
ATOM 755 C C . GLU A 1 91 ? 13.488 0.950 4.550 1.00 92.25 91 GLU A C 1
ATOM 757 O O . GLU A 1 91 ? 12.677 1.221 5.433 1.00 92.25 91 GLU A O 1
ATOM 7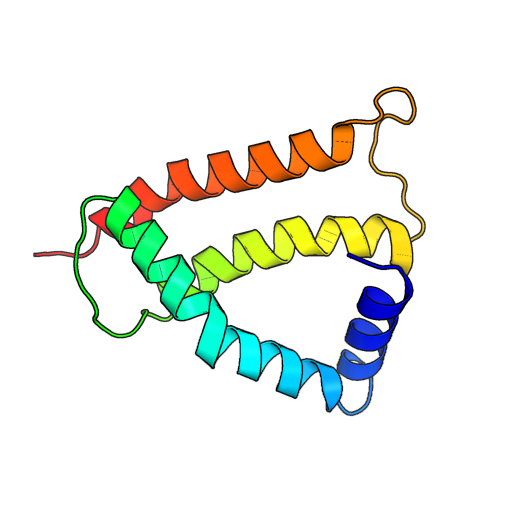62 N N . ILE A 1 92 ? 13.238 1.260 3.270 1.00 91.62 92 ILE A N 1
ATOM 763 C CA . ILE A 1 92 ? 12.047 2.023 2.858 1.00 91.62 92 ILE A CA 1
ATOM 764 C C . ILE A 1 92 ? 10.751 1.304 3.259 1.00 91.62 92 ILE A C 1
ATOM 766 O O . ILE A 1 92 ? 9.776 1.946 3.660 1.00 91.62 92 ILE A O 1
ATOM 770 N N . ILE A 1 93 ? 10.687 -0.024 3.122 1.00 93.12 93 ILE A N 1
ATOM 771 C CA . ILE A 1 93 ? 9.509 -0.798 3.536 1.00 93.12 93 ILE A CA 1
ATOM 772 C C . ILE A 1 93 ? 9.333 -0.727 5.059 1.00 93.12 93 ILE A C 1
ATOM 774 O O . ILE A 1 93 ? 8.213 -0.500 5.528 1.00 93.12 93 ILE A O 1
ATOM 778 N N . GLN A 1 94 ? 10.414 -0.876 5.827 1.00 95.88 94 GLN A N 1
ATOM 779 C CA . GLN A 1 94 ? 10.398 -0.768 7.288 1.00 95.88 94 GLN A CA 1
ATOM 780 C C . GLN A 1 94 ? 9.935 0.617 7.754 1.00 95.88 94 GLN A C 1
ATOM 782 O O . GLN A 1 94 ? 9.075 0.703 8.635 1.00 95.88 94 GLN A O 1
ATOM 787 N N . ASP A 1 95 ? 10.408 1.689 7.123 1.00 95.50 95 ASP A N 1
ATOM 788 C CA . ASP A 1 95 ? 10.012 3.065 7.438 1.00 95.50 95 ASP A CA 1
ATOM 789 C C . ASP A 1 95 ? 8.525 3.311 7.173 1.00 95.50 95 ASP A C 1
ATOM 791 O O . ASP A 1 95 ? 7.822 3.939 7.975 1.00 95.50 95 ASP A O 1
ATOM 795 N N . ARG A 1 96 ? 8.005 2.768 6.066 1.00 96.12 96 ARG A N 1
ATOM 796 C CA . ARG A 1 96 ? 6.577 2.853 5.723 1.00 96.12 96 ARG A CA 1
ATOM 797 C C . ARG A 1 96 ? 5.710 2.110 6.730 1.00 96.12 96 ARG A C 1
ATOM 799 O O . ARG A 1 96 ? 4.688 2.648 7.156 1.00 96.12 96 ARG A O 1
ATOM 806 N N . ILE A 1 97 ? 6.116 0.906 7.134 1.00 97.12 97 ILE A N 1
ATOM 807 C CA . ILE A 1 97 ? 5.414 0.131 8.165 1.00 97.12 97 ILE A CA 1
ATOM 808 C C . ILE A 1 97 ? 5.454 0.877 9.504 1.00 97.12 97 ILE A C 1
ATOM 810 O O . ILE A 1 97 ? 4.420 1.022 10.153 1.00 97.12 97 ILE A O 1
ATOM 814 N N . SER A 1 98 ? 6.614 1.403 9.897 1.00 97.12 98 SER A N 1
ATOM 815 C CA . SER A 1 98 ? 6.789 2.135 11.158 1.00 97.12 98 SER A CA 1
ATOM 816 C C . SER A 1 98 ? 5.930 3.400 11.203 1.00 97.12 98 SER A C 1
ATOM 818 O O . SER A 1 98 ? 5.249 3.664 12.199 1.00 97.12 98 SER A O 1
ATOM 820 N N . SER A 1 99 ? 5.881 4.142 10.095 1.00 96.50 99 SER A N 1
ATOM 821 C CA . SER A 1 99 ? 5.036 5.330 9.934 1.00 96.50 99 SER A CA 1
ATOM 822 C C . SER A 1 99 ? 3.542 4.985 9.973 1.00 96.50 99 SER A C 1
ATOM 824 O O . SER A 1 99 ? 2.760 5.665 10.645 1.00 96.50 99 SER A O 1
ATOM 826 N N . TYR A 1 100 ? 3.139 3.895 9.310 1.00 97.50 100 TYR A N 1
ATOM 827 C CA . TYR A 1 100 ? 1.774 3.369 9.366 1.00 97.50 100 TYR A CA 1
ATOM 828 C C . TYR A 1 100 ? 1.368 3.004 10.799 1.00 97.50 100 TYR A C 1
ATOM 830 O O . TYR A 1 100 ? 0.337 3.466 11.277 1.00 97.50 100 TYR A O 1
ATOM 838 N N . LEU A 1 101 ? 2.183 2.228 11.521 1.00 96.25 101 LEU A N 1
ATOM 839 C CA . LEU A 1 101 ? 1.875 1.808 12.894 1.00 96.25 101 LEU A CA 1
ATOM 840 C C . LEU A 1 101 ? 1.828 2.993 13.868 1.00 96.25 101 LEU A C 1
ATOM 842 O O . LEU A 1 101 ? 0.941 3.062 14.722 1.00 96.25 101 LEU A O 1
ATOM 846 N N . SER A 1 102 ? 2.738 3.955 13.710 1.00 95.12 102 SER A N 1
ATOM 847 C CA . SER A 1 102 ? 2.768 5.165 14.538 1.00 95.12 102 SER A CA 1
ATOM 848 C C . SER A 1 102 ? 1.497 5.999 14.358 1.00 95.12 102 SER A C 1
ATOM 850 O O . SER A 1 102 ? 0.857 6.379 15.339 1.00 95.12 102 SER A O 1
ATOM 852 N N . SER A 1 103 ? 1.073 6.223 13.111 1.00 95.44 103 SER A N 1
ATOM 853 C CA . SER A 1 103 ? -0.146 6.986 12.804 1.00 95.44 103 SER A CA 1
ATOM 854 C C . SER A 1 103 ? -1.440 6.199 13.054 1.00 95.44 103 SER A C 1
ATOM 856 O O . SER A 1 103 ? -2.469 6.798 13.381 1.00 95.44 103 SER A O 1
ATOM 858 N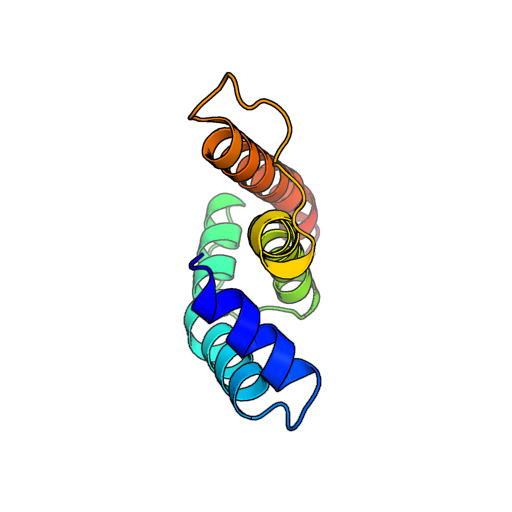 N . ALA A 1 104 ? -1.394 4.862 13.012 1.00 95.25 104 ALA A N 1
ATOM 859 C CA . ALA A 1 104 ? -2.531 4.002 13.331 1.00 95.25 104 ALA A CA 1
ATOM 860 C C . ALA A 1 104 ? -3.062 4.274 14.740 1.00 95.25 104 ALA A C 1
ATOM 862 O O . ALA A 1 104 ? -4.273 4.344 14.938 1.00 95.25 104 ALA A O 1
ATOM 863 N N . LYS A 1 105 ? -2.179 4.506 15.719 1.00 90.44 105 LYS A N 1
ATOM 864 C CA . LYS A 1 105 ? -2.600 4.824 17.090 1.00 90.44 105 LYS A CA 1
ATOM 865 C C . LYS A 1 105 ? -3.505 6.050 17.133 1.00 90.44 105 LYS A C 1
ATOM 867 O O . LYS A 1 105 ? -4.529 5.991 17.800 1.00 90.44 105 LYS A O 1
ATOM 872 N N . ALA A 1 106 ? -3.208 7.111 16.385 1.00 89.62 106 ALA A N 1
ATOM 873 C CA . ALA A 1 106 ? -4.053 8.305 16.346 1.00 89.62 106 ALA A CA 1
ATOM 874 C C . ALA A 1 106 ? -5.415 8.040 15.678 1.00 89.62 106 ALA A C 1
ATOM 876 O O . ALA A 1 106 ? -6.448 8.489 16.172 1.00 89.62 106 ALA A O 1
ATOM 877 N N . LEU A 1 107 ? -5.436 7.276 14.581 1.00 89.19 107 LEU A N 1
ATOM 878 C CA . LEU A 1 107 ? -6.659 7.003 13.816 1.00 89.19 107 LEU A CA 1
ATOM 879 C C . LEU A 1 107 ? -7.588 6.000 14.509 1.00 89.19 107 LEU A C 1
ATOM 881 O O . LEU A 1 107 ? -8.803 6.179 14.522 1.00 89.19 107 LEU A O 1
ATOM 885 N N . PHE A 1 108 ? -7.035 4.930 15.075 1.00 86.94 108 PHE A N 1
ATOM 886 C CA . PHE A 1 108 ? -7.822 3.828 15.623 1.00 86.94 108 PHE A CA 1
ATOM 887 C C . PHE A 1 108 ? -8.294 4.086 17.056 1.00 86.94 108 PHE A C 1
ATOM 889 O O . PHE A 1 108 ? -9.257 3.442 17.473 1.00 86.94 108 PHE A O 1
ATOM 896 N N . THR A 1 109 ? -7.671 5.009 17.798 1.00 76.50 109 THR A N 1
ATOM 897 C CA . THR A 1 109 ? -8.093 5.383 19.163 1.00 76.50 109 THR A CA 1
ATOM 898 C C . THR A 1 109 ? -9.145 6.494 19.195 1.00 76.50 109 THR A C 1
ATOM 900 O O . THR A 1 109 ? -9.891 6.586 20.162 1.00 76.50 109 THR A O 1
ATOM 903 N N . THR A 1 110 ? -9.273 7.297 18.133 1.00 63.78 110 THR A N 1
ATOM 904 C CA . THR A 1 110 ? -10.236 8.415 18.054 1.00 63.78 110 THR A CA 1
ATOM 905 C C . THR A 1 110 ? -11.678 7.992 17.737 1.00 63.78 110 THR A C 1
ATOM 907 O O . THR A 1 110 ? -12.570 8.836 17.651 1.00 63.78 110 THR A O 1
ATOM 910 N N . GLY A 1 111 ? -11.956 6.691 17.614 1.00 55.72 111 GLY A N 1
ATOM 911 C CA . GLY A 1 111 ? -13.326 6.179 17.573 1.00 55.72 111 GLY A CA 1
ATOM 912 C C . GLY A 1 111 ? -13.930 6.182 18.977 1.00 55.72 111 GLY A C 1
ATOM 913 O O . GLY A 1 111 ? -13.523 5.364 19.797 1.00 55.72 111 GLY A O 1
ATOM 914 N N . LYS A 1 112 ? -14.863 7.109 19.240 1.00 42.34 112 LYS A N 1
ATOM 915 C CA . LYS A 1 112 ? -15.638 7.220 20.491 1.00 42.34 112 LYS A CA 1
ATOM 916 C C . LYS A 1 112 ? -16.050 5.843 21.049 1.00 42.34 112 LYS A C 1
ATOM 918 O O . LYS A 1 112 ? -16.436 4.963 20.279 1.00 42.34 112 LYS A O 1
ATOM 923 N N . LYS A 1 113 ? -15.949 5.718 22.382 1.00 37.41 113 LYS A N 1
ATOM 924 C CA . LYS A 1 113 ? -16.642 4.703 23.194 1.00 37.41 113 LYS A CA 1
ATOM 925 C C . LYS A 1 113 ? -18.110 4.597 22.798 1.00 37.41 113 LYS A C 1
ATOM 927 O O . LYS A 1 113 ? -18.703 5.667 22.529 1.00 37.41 113 LYS A O 1
#

Foldseek 3Di:
DDLVVLVVLVVCVVPVVPVVVVVVVCCQVPPLLVVLCVLCVLLVHNDSDGDDPVSSVLVVVLVCQLSVQSCCVRVVVHDDPDPPDPCSSVVSNVVSVVVSSVVSNVVNVPPDD

Radius of gyration: 16.23 Å; chains: 1; bounding box: 42×20×44 Å

pLDDT: mean 90.49, std 10.52, range [37.41, 97.5]

Sequence (113 aa):
LTYDFVRILIFSGLSDHSISDRFFELLRDRLLPRLIRETRKHCGRTTRSKPSQRELEFLMGLHGGIFYIGMRRWIYGQAIYDSGNPNTEQEIIQDRISSYLSSAKALFTTGKK